Protein AF-A0A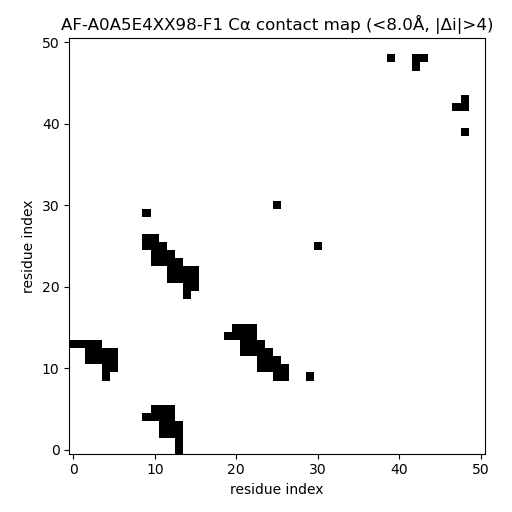5E4XX98-F1 (afdb_monomer)

Organism: NCBI:txid2508297

Radius of gyration: 14.99 Å; Cα contacts (8 Å, |Δi|>4): 44; chains: 1; bounding box: 28×26×39 Å

Solvent-accessible surface area (backbone atoms only — not comparable to full-atom values): 3194 Å² total; per-residue (Å²): 136,78,72,40,70,39,96,86,67,70,34,33,35,32,69,44,94,84,73,84,47,68,52,74,48,69,49,70,68,54,55,54,51,52,50,54,52,51,50,49,56,51,26,58,74,69,70,63,60,83,131

pLDDT: mean 92.27, std 8.0, range [60.72, 98.25]

Structure (mmCIF, N/CA/C/O backbone):
data_AF-A0A5E4XX98-F1
#
_entry.id   AF-A0A5E4XX98-F1
#
loop_
_atom_site.group_PDB
_atom_site.id
_atom_site.type_symbol
_atom_site.label_atom_id
_atom_site.label_alt_id
_atom_site.label_comp_id
_atom_site.label_asym_id
_atom_site.label_entity_id
_atom_site.label_seq_id
_atom_site.pdbx_PDB_ins_code
_atom_site.Cartn_x
_atom_site.Cartn_y
_atom_site.Cartn_z
_atom_site.occupancy
_atom_site.B_iso_or_equiv
_atom_site.auth_seq_id
_atom_site.auth_comp_id
_atom_site.auth_asym_id
_atom_site.auth_atom_id
_atom_site.pdbx_PDB_model_num
ATOM 1 N N . MET A 1 1 ? 12.045 -3.847 -17.315 1.00 66.88 1 MET A N 1
ATOM 2 C CA . MET A 1 1 ? 11.012 -3.972 -16.262 1.00 66.88 1 MET A CA 1
ATOM 3 C C . MET A 1 1 ? 9.825 -3.113 -16.664 1.00 66.88 1 MET A C 1
ATOM 5 O O . MET A 1 1 ? 10.024 -1.925 -16.882 1.00 66.88 1 MET A O 1
ATOM 9 N N . ARG A 1 2 ? 8.633 -3.696 -16.854 1.00 82.19 2 ARG A N 1
ATOM 10 C CA 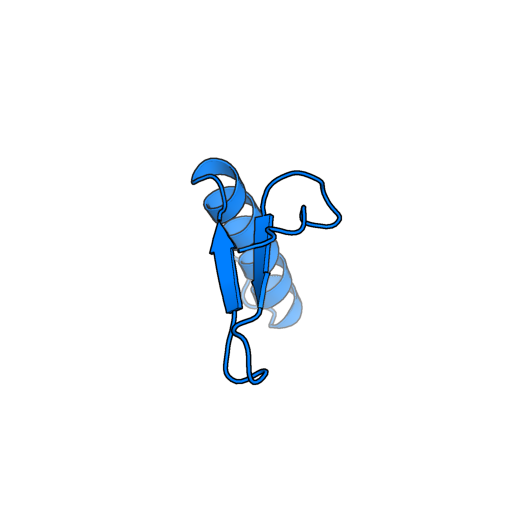. ARG A 1 2 ? 7.419 -2.936 -17.190 1.00 82.19 2 ARG A CA 1
ATOM 11 C C . ARG A 1 2 ? 6.580 -2.778 -15.930 1.00 82.19 2 ARG A C 1
ATOM 13 O O . ARG A 1 2 ? 5.994 -3.746 -15.467 1.00 82.19 2 ARG A O 1
ATOM 20 N N . TYR A 1 3 ? 6.540 -1.570 -15.389 1.00 90.69 3 TYR A N 1
ATOM 21 C CA . TYR A 1 3 ? 5.654 -1.240 -14.280 1.00 90.69 3 TYR A CA 1
ATOM 22 C C . TYR A 1 3 ? 4.231 -1.018 -14.804 1.00 90.69 3 TYR A C 1
ATOM 24 O O . TYR A 1 3 ? 4.032 -0.366 -15.831 1.00 90.69 3 TYR A O 1
ATOM 32 N N . HIS A 1 4 ? 3.248 -1.564 -14.099 1.00 94.12 4 HIS A N 1
ATOM 33 C CA . HIS A 1 4 ? 1.828 -1.374 -14.362 1.00 94.12 4 HIS A CA 1
ATOM 34 C C . HIS A 1 4 ? 1.268 -0.398 -13.342 1.00 94.12 4 HIS A C 1
ATOM 36 O O . HIS A 1 4 ? 1.533 -0.528 -12.153 1.00 94.12 4 HIS A O 1
ATOM 42 N N . ARG A 1 5 ? 0.503 0.591 -13.795 1.00 95.94 5 ARG A N 1
ATOM 43 C CA . ARG A 1 5 ? -0.175 1.514 -12.887 1.00 95.94 5 ARG A CA 1
ATOM 44 C C . ARG A 1 5 ? -1.264 0.760 -12.111 1.00 95.94 5 ARG A C 1
ATOM 46 O O . ARG A 1 5 ? -1.943 -0.091 -12.688 1.00 95.94 5 ARG A O 1
ATOM 53 N N . THR A 1 6 ? -1.416 1.051 -10.822 1.00 94.56 6 THR A N 1
ATOM 54 C CA . THR A 1 6 ? -2.523 0.519 -10.010 1.00 94.56 6 THR A CA 1
ATOM 55 C C . THR A 1 6 ? -3.869 1.021 -10.541 1.00 94.56 6 THR A C 1
ATOM 57 O O . THR A 1 6 ? -3.941 2.065 -11.189 1.00 94.56 6 THR A O 1
ATOM 60 N N . ALA A 1 7 ? -4.955 0.288 -10.272 1.00 93.44 7 ALA A N 1
ATOM 61 C CA . ALA A 1 7 ? -6.289 0.612 -10.797 1.00 93.44 7 ALA A CA 1
ATOM 62 C C . ALA A 1 7 ? -6.820 1.985 -10.340 1.00 93.44 7 ALA A C 1
ATOM 64 O O . ALA A 1 7 ? -7.592 2.624 -11.048 1.00 93.44 7 ALA A O 1
ATOM 65 N N . ASP A 1 8 ? -6.386 2.448 -9.169 1.00 93.38 8 ASP A N 1
ATOM 66 C CA . ASP A 1 8 ? -6.699 3.773 -8.623 1.00 93.38 8 ASP A CA 1
ATOM 67 C C . ASP A 1 8 ? -5.777 4.891 -9.140 1.00 93.38 8 ASP A C 1
ATOM 69 O O . ASP A 1 8 ? -5.963 6.053 -8.793 1.00 93.38 8 ASP A O 1
ATOM 73 N N . ASN A 1 9 ? -4.805 4.559 -9.994 1.00 94.69 9 ASN A N 1
ATOM 74 C CA . ASN A 1 9 ? -3.780 5.450 -10.530 1.00 94.69 9 ASN A CA 1
ATOM 75 C C . ASN A 1 9 ? -2.791 6.040 -9.512 1.00 94.69 9 ASN A C 1
ATOM 77 O O . ASN A 1 9 ? -1.976 6.883 -9.899 1.00 94.69 9 ASN A O 1
ATOM 81 N N . GLU A 1 10 ? -2.806 5.585 -8.261 1.00 95.81 10 GLU A N 1
ATOM 82 C CA . GLU A 1 10 ? -2.007 6.159 -7.175 1.00 95.81 10 GLU A CA 1
ATOM 83 C C . GLU A 1 10 ? -0.704 5.387 -6.863 1.00 95.81 10 GLU A C 1
ATOM 85 O O . GLU A 1 10 ? -0.025 5.667 -5.872 1.00 95.81 10 GLU A O 1
ATOM 90 N N . GLY A 1 11 ? -0.335 4.417 -7.696 1.00 95.19 11 GLY A N 1
ATOM 91 C CA . GLY A 1 11 ? 0.879 3.627 -7.537 1.00 95.19 11 GLY A CA 1
ATOM 92 C C . GLY A 1 11 ? 1.242 2.840 -8.789 1.00 95.19 11 GLY A C 1
ATOM 93 O O . GLY A 1 11 ? 0.620 2.965 -9.851 1.00 95.19 11 GLY A O 1
ATOM 94 N N . TYR A 1 12 ? 2.266 2.006 -8.649 1.00 96.81 12 TYR A N 1
ATOM 95 C CA . TYR A 1 12 ? 2.686 1.060 -9.671 1.00 96.81 12 TYR A CA 1
ATOM 96 C C . TYR A 1 12 ? 2.970 -0.301 -9.055 1.00 96.81 12 TYR A C 1
ATOM 98 O O . TYR A 1 12 ? 3.416 -0.390 -7.919 1.00 96.81 12 TYR A O 1
ATOM 106 N N . PHE A 1 13 ? 2.799 -1.361 -9.829 1.00 95.38 13 PHE A N 1
ATOM 107 C CA . PHE A 1 13 ? 3.237 -2.694 -9.458 1.00 95.38 13 PHE A CA 1
ATOM 108 C C . PHE A 1 13 ? 4.017 -3.348 -10.595 1.00 95.38 13 PHE A C 1
ATOM 110 O O . PHE A 1 13 ? 3.863 -3.021 -11.774 1.00 95.38 13 PHE A O 1
ATOM 117 N N . TYR A 1 14 ? 4.874 -4.285 -10.230 1.00 94.12 14 TYR A N 1
ATOM 118 C CA . TYR A 1 14 ? 5.627 -5.123 -11.143 1.00 94.12 14 TYR A CA 1
ATOM 119 C C . TYR A 1 14 ? 5.616 -6.550 -10.620 1.00 94.12 14 TYR A C 1
ATOM 121 O O . TYR A 1 14 ? 6.006 -6.792 -9.482 1.00 94.12 14 TYR A O 1
ATOM 129 N N . THR A 1 15 ? 5.196 -7.497 -11.448 1.00 93.25 15 THR A N 1
ATOM 130 C CA . THR A 1 15 ? 5.256 -8.923 -11.118 1.00 93.25 15 THR A CA 1
ATOM 131 C C . THR A 1 15 ? 6.609 -9.483 -11.542 1.00 93.25 15 THR A C 1
ATOM 133 O O . THR A 1 15 ? 7.070 -9.223 -12.655 1.00 93.25 15 THR A O 1
ATOM 136 N N . LEU A 1 16 ? 7.255 -10.249 -10.661 1.00 92.62 16 LEU A N 1
ATOM 137 C CA . LEU A 1 16 ? 8.544 -10.868 -10.951 1.00 92.62 16 LEU A CA 1
ATOM 138 C C . LEU A 1 16 ? 8.421 -11.866 -12.119 1.00 92.62 16 LEU A C 1
ATOM 140 O O . L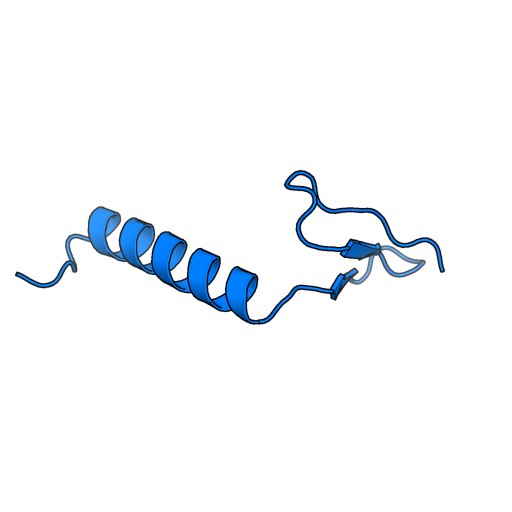EU A 1 16 ? 7.418 -12.587 -12.205 1.00 92.62 16 LEU A O 1
ATOM 144 N N . PRO A 1 17 ? 9.430 -11.957 -13.009 1.00 84.00 17 PRO A N 1
ATOM 145 C CA . PRO A 1 17 ? 9.449 -12.955 -14.072 1.00 84.00 17 PRO A CA 1
ATOM 146 C C . PRO A 1 17 ? 9.541 -14.342 -13.426 1.00 84.00 17 PRO A C 1
ATOM 148 O O . PRO A 1 17 ? 10.558 -14.680 -12.831 1.00 84.00 17 PRO A O 1
ATOM 151 N N . GLY A 1 18 ? 8.454 -15.111 -13.481 1.00 87.62 18 GLY A N 1
ATOM 152 C CA . GLY A 1 18 ? 8.311 -16.387 -12.767 1.00 87.62 18 GLY A CA 1
ATOM 153 C C . GLY A 1 18 ? 7.119 -16.441 -11.809 1.00 87.62 18 GLY A C 1
ATOM 154 O O . GLY A 1 18 ? 6.809 -17.510 -11.297 1.00 87.62 18 GLY A O 1
ATOM 155 N N . GLY A 1 19 ? 6.426 -15.318 -11.582 1.00 83.25 19 GLY A N 1
ATOM 156 C CA . GLY A 1 19 ? 5.177 -15.283 -10.808 1.00 83.25 19 GLY A CA 1
ATOM 157 C C . GLY A 1 19 ? 5.346 -15.493 -9.299 1.00 83.25 19 GLY A C 1
ATOM 158 O O . GLY A 1 19 ? 4.361 -15.610 -8.581 1.00 83.25 19 GLY A O 1
ATOM 159 N N . ASN A 1 20 ? 6.581 -15.511 -8.802 1.00 90.62 20 ASN A N 1
ATOM 160 C CA . ASN A 1 20 ? 6.932 -15.771 -7.405 1.00 90.62 20 ASN A CA 1
ATOM 161 C C . ASN A 1 20 ? 6.918 -14.518 -6.509 1.00 90.62 20 ASN A C 1
ATOM 163 O O . ASN A 1 20 ? 7.387 -14.567 -5.374 1.00 90.62 20 ASN A O 1
ATOM 167 N N . GLY A 1 21 ? 6.405 -13.391 -7.000 1.00 92.94 21 GLY A N 1
ATOM 168 C CA . GLY A 1 21 ? 6.265 -12.184 -6.197 1.00 92.94 21 GLY A CA 1
ATOM 169 C C . GLY A 1 21 ? 5.954 -10.943 -7.016 1.00 92.94 21 GLY A C 1
ATOM 170 O O . GLY A 1 21 ? 5.902 -10.968 -8.249 1.00 92.94 21 GLY A O 1
ATOM 171 N N . SER A 1 22 ? 5.769 -9.836 -6.307 1.00 93.38 22 SER A N 1
ATOM 172 C CA . SER A 1 22 ? 5.548 -8.524 -6.898 1.00 93.38 22 SER A CA 1
ATOM 173 C C . SER A 1 22 ? 6.237 -7.434 -6.092 1.00 93.38 22 SER A C 1
ATOM 175 O O . SER A 1 22 ? 6.331 -7.514 -4.871 1.00 93.38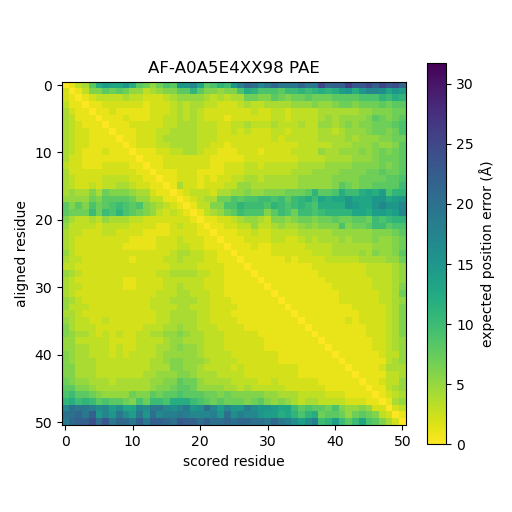 22 SER A O 1
ATOM 177 N N . ILE A 1 23 ? 6.676 -6.396 -6.791 1.00 94.12 23 ILE A N 1
ATOM 178 C CA . ILE A 1 23 ? 7.138 -5.138 -6.215 1.00 94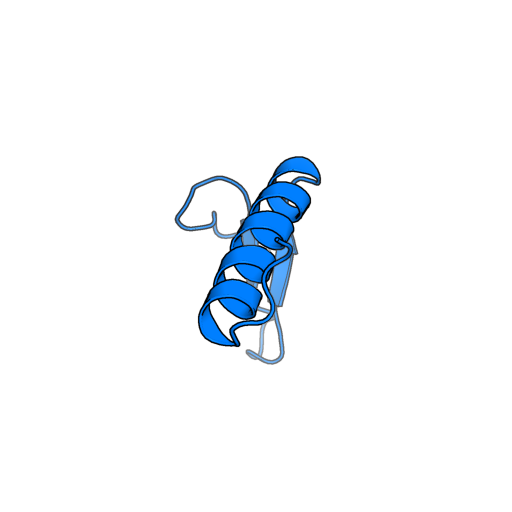.12 23 ILE A CA 1
ATOM 179 C C . ILE A 1 23 ? 6.012 -4.125 -6.403 1.00 94.12 23 ILE A C 1
ATOM 181 O O . ILE A 1 23 ? 5.528 -3.957 -7.521 1.00 94.12 23 I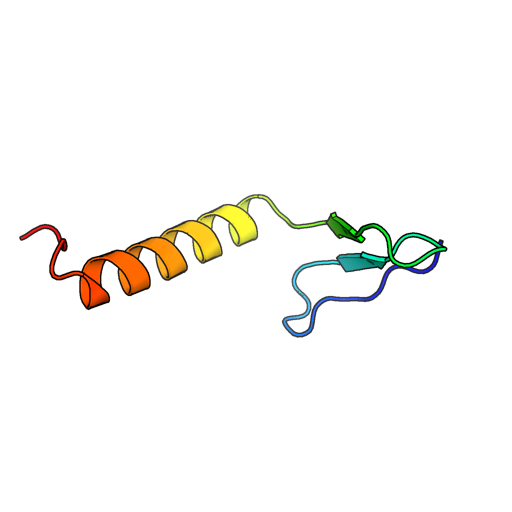LE A O 1
ATOM 185 N N . GLU A 1 24 ? 5.610 -3.446 -5.334 1.00 94.75 24 GLU A N 1
ATOM 186 C CA . GLU A 1 24 ? 4.640 -2.350 -5.369 1.00 94.75 24 GLU A CA 1
ATOM 187 C C . GLU A 1 24 ? 5.332 -1.040 -4.975 1.00 94.75 24 GLU A C 1
ATOM 189 O O . GLU A 1 24 ? 6.067 -0.978 -3.991 1.00 94.75 24 GLU A O 1
ATOM 194 N N . ILE A 1 25 ? 5.110 0.005 -5.769 1.00 95.75 25 ILE A N 1
ATOM 195 C CA . ILE A 1 25 ? 5.587 1.365 -5.537 1.00 95.75 25 ILE A CA 1
ATOM 196 C C . ILE A 1 25 ? 4.367 2.219 -5.206 1.00 95.75 25 ILE A C 1
ATOM 198 O O . ILE A 1 25 ? 3.471 2.389 -6.035 1.00 95.75 25 ILE A O 1
ATOM 202 N N . ILE A 1 26 ? 4.362 2.783 -4.003 1.00 96.56 26 ILE A N 1
ATOM 203 C CA . ILE A 1 26 ? 3.245 3.537 -3.438 1.00 96.56 26 ILE A CA 1
ATOM 204 C C . ILE A 1 26 ? 3.760 4.786 -2.718 1.00 96.56 26 ILE A C 1
ATOM 206 O O . ILE A 1 26 ? 4.852 4.773 -2.150 1.00 96.56 26 ILE A O 1
ATOM 210 N N . SER A 1 27 ? 2.987 5.875 -2.731 1.00 96.44 27 SER A N 1
ATOM 211 C CA . SER A 1 27 ? 3.313 7.050 -1.919 1.00 96.44 27 SER A CA 1
ATOM 212 C C . SER A 1 27 ? 3.034 6.789 -0.438 1.00 96.44 27 SER A C 1
ATOM 214 O O . SER A 1 27 ? 2.111 6.052 -0.076 1.00 96.44 27 SER A O 1
ATOM 216 N N . TYR A 1 28 ? 3.801 7.440 0.438 1.00 97.00 28 TYR A N 1
ATOM 217 C CA . TYR A 1 28 ? 3.586 7.354 1.883 1.00 97.00 28 TYR A CA 1
ATOM 218 C C . TYR A 1 28 ? 2.155 7.751 2.279 1.00 97.00 28 TYR A C 1
ATOM 220 O O . TYR A 1 28 ? 1.500 7.055 3.058 1.00 97.00 28 TYR A O 1
ATOM 228 N N . ASP A 1 29 ? 1.631 8.824 1.686 1.00 97.25 29 ASP A N 1
ATOM 229 C CA . ASP A 1 29 ? 0.292 9.314 2.007 1.00 97.25 29 ASP A CA 1
ATOM 230 C C . ASP A 1 29 ? -0.792 8.299 1.649 1.00 97.25 29 ASP A C 1
ATOM 232 O O . ASP A 1 29 ? -1.743 8.121 2.414 1.00 97.25 29 ASP A O 1
ATOM 236 N N . LYS A 1 30 ? -0.654 7.606 0.512 1.00 96.31 30 LYS A N 1
ATOM 237 C CA . LYS A 1 30 ? -1.586 6.542 0.140 1.00 96.31 30 LYS A CA 1
ATOM 238 C C . LYS A 1 30 ? -1.507 5.378 1.114 1.00 96.31 30 LYS A C 1
ATOM 240 O 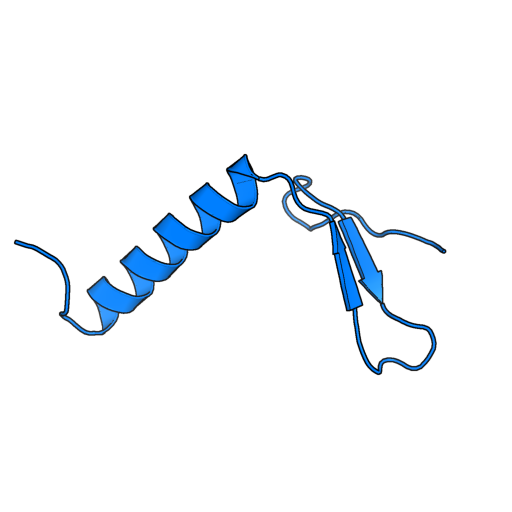O . LYS A 1 30 ? -2.544 4.950 1.617 1.00 96.31 30 LYS A O 1
ATOM 245 N N . LEU A 1 31 ? -0.295 4.911 1.423 1.00 96.94 31 LEU A N 1
ATOM 246 C CA . LEU A 1 31 ? -0.091 3.825 2.380 1.00 96.94 31 LEU A CA 1
ATOM 247 C C . LEU A 1 31 ? -0.795 4.132 3.709 1.00 96.94 31 LEU A C 1
ATOM 249 O O . LEU A 1 31 ? -1.529 3.293 4.236 1.00 96.94 31 LEU A O 1
ATOM 253 N N . LEU A 1 32 ? -0.630 5.357 4.216 1.00 98.25 32 LEU A N 1
ATOM 254 C CA . LEU A 1 32 ? -1.252 5.799 5.458 1.00 98.25 32 LEU A CA 1
ATOM 255 C C . LEU A 1 32 ? -2.785 5.873 5.356 1.00 98.25 32 LEU A C 1
ATOM 257 O O . LEU A 1 32 ? -3.476 5.410 6.270 1.00 98.25 32 LEU A O 1
ATOM 261 N N . ARG A 1 33 ? -3.336 6.435 4.269 1.00 97.50 33 ARG A N 1
ATOM 262 C CA . ARG A 1 33 ? -4.794 6.490 4.034 1.00 97.50 33 ARG A CA 1
ATOM 263 C C . ARG A 1 33 ? -5.407 5.091 3.960 1.00 97.50 33 ARG A C 1
ATOM 265 O O . ARG A 1 33 ? -6.395 4.821 4.648 1.00 97.50 33 ARG A O 1
ATOM 272 N N . ASP A 1 34 ? -4.802 4.196 3.187 1.00 96.56 34 ASP A N 1
ATOM 273 C CA . ASP A 1 34 ? -5.305 2.840 2.972 1.00 96.56 34 ASP A CA 1
ATOM 274 C C . ASP A 1 34 ? -5.177 1.981 4.232 1.00 96.56 34 ASP A C 1
ATOM 276 O O . ASP A 1 34 ? -6.075 1.193 4.535 1.00 96.56 34 ASP A O 1
ATOM 280 N N . ALA A 1 35 ? -4.103 2.145 5.012 1.00 97.25 35 ALA A N 1
ATOM 281 C CA . ALA A 1 35 ? -3.961 1.491 6.312 1.00 97.25 35 ALA A CA 1
ATOM 282 C C . ALA A 1 35 ? -5.061 1.936 7.288 1.00 97.25 35 ALA A C 1
ATOM 284 O O . ALA A 1 35 ? -5.746 1.093 7.869 1.00 97.25 35 ALA A O 1
ATOM 285 N N . LYS A 1 36 ? -5.304 3.249 7.419 1.00 96.88 36 LYS A N 1
ATOM 286 C CA . LYS A 1 36 ? -6.371 3.783 8.283 1.00 96.88 36 LYS A CA 1
ATOM 287 C C . LYS A 1 36 ? -7.749 3.259 7.876 1.00 96.88 36 LYS A C 1
ATOM 289 O O . LYS A 1 36 ? -8.503 2.794 8.730 1.00 96.88 36 LYS A O 1
ATOM 294 N N . ARG A 1 37 ? -8.068 3.297 6.577 1.00 96.69 37 ARG A N 1
ATOM 295 C CA . ARG A 1 37 ? -9.35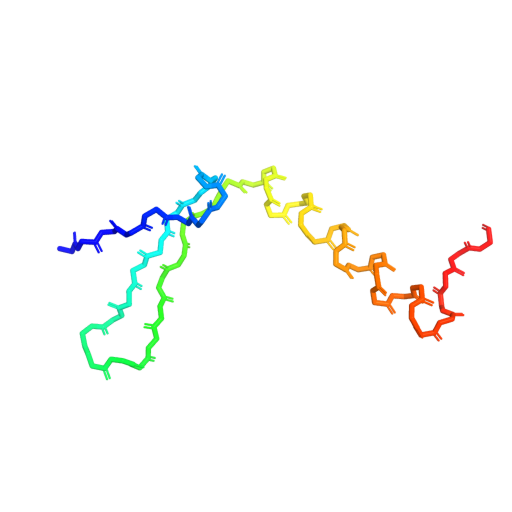1 2.813 6.047 1.00 96.69 37 ARG A CA 1
ATOM 296 C C . ARG A 1 37 ? -9.543 1.318 6.297 1.00 96.69 37 ARG A C 1
ATOM 298 O O . ARG A 1 37 ? -10.599 0.925 6.786 1.00 96.69 37 ARG A O 1
ATOM 305 N N . ARG A 1 38 ? -8.543 0.489 5.980 1.00 96.75 38 ARG A N 1
ATOM 306 C CA . ARG A 1 38 ? -8.627 -0.970 6.159 1.00 96.75 38 ARG A CA 1
ATOM 307 C C . ARG A 1 38 ? -8.735 -1.361 7.628 1.00 96.75 38 ARG A C 1
ATOM 309 O O . ARG A 1 38 ? -9.574 -2.194 7.952 1.00 96.75 38 ARG A O 1
ATOM 316 N N . ASN A 1 39 ? -7.967 -0.717 8.506 1.00 96.25 39 ASN A N 1
ATOM 317 C CA . ASN A 1 39 ? -8.039 -0.972 9.943 1.00 96.25 39 ASN A CA 1
ATOM 318 C C . ASN A 1 39 ? -9.417 -0.620 10.499 1.00 96.25 39 ASN A C 1
ATOM 320 O O . ASN A 1 39 ? -10.000 -1.429 11.209 1.00 96.25 39 ASN A O 1
ATOM 324 N N . ARG A 1 40 ? -9.975 0.539 10.123 1.00 96.00 40 ARG A N 1
ATOM 325 C CA . ARG A 1 40 ? -11.342 0.905 10.508 1.00 96.00 40 ARG A CA 1
ATOM 326 C C . ARG A 1 40 ? -12.345 -0.170 10.087 1.00 96.00 40 ARG A C 1
ATOM 328 O O . ARG A 1 40 ? -13.053 -0.689 10.935 1.00 96.00 40 ARG A O 1
ATOM 335 N N . VAL A 1 41 ? -12.350 -0.561 8.809 1.00 96.50 41 VAL A N 1
ATOM 336 C CA . VAL A 1 41 ? -13.280 -1.588 8.302 1.00 96.50 41 VAL A CA 1
ATOM 337 C C . VAL A 1 41 ? -13.105 -2.925 9.028 1.00 96.50 41 VAL A C 1
ATOM 339 O O . VAL A 1 41 ? -14.095 -3.591 9.317 1.00 96.50 41 VAL A O 1
AT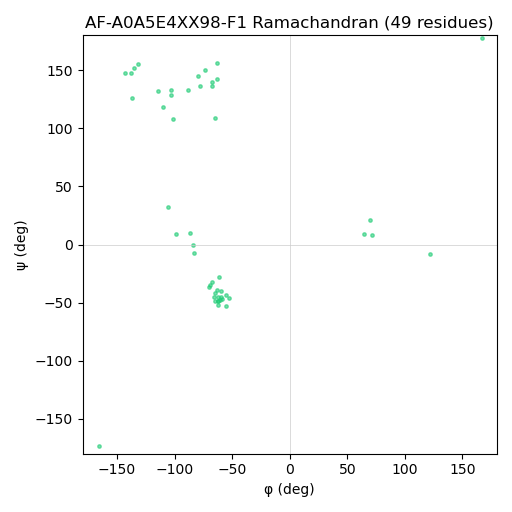OM 342 N N . LEU A 1 42 ? -11.867 -3.330 9.321 1.00 95.94 42 LEU A N 1
ATOM 343 C CA . LEU A 1 42 ? -11.584 -4.550 10.074 1.00 95.94 42 LEU A CA 1
ATOM 344 C C . LEU A 1 42 ? -12.161 -4.479 11.495 1.00 95.94 42 LEU A C 1
ATOM 346 O O . LEU A 1 42 ? -12.896 -5.378 11.893 1.00 95.94 42 LEU A O 1
ATOM 350 N N . PHE A 1 43 ? -11.860 -3.419 12.246 1.00 95.94 43 PHE A N 1
ATOM 351 C CA . PHE A 1 43 ? -12.317 -3.279 13.630 1.00 95.94 43 PHE A CA 1
ATOM 352 C C . PHE A 1 43 ? -13.829 -3.061 13.736 1.00 95.94 43 PHE A C 1
ATOM 354 O O . PHE A 1 43 ? -14.447 -3.624 14.636 1.00 95.94 43 PHE A O 1
ATOM 361 N N . ASP A 1 44 ? -14.438 -2.343 12.789 1.00 95.25 44 ASP A N 1
ATOM 362 C CA . ASP A 1 44 ? -15.894 -2.197 12.695 1.00 95.25 44 ASP A CA 1
ATOM 363 C C . ASP A 1 44 ? -16.556 -3.577 12.525 1.00 95.25 44 ASP A C 1
ATOM 365 O O . ASP A 1 44 ? -17.498 -3.907 13.244 1.00 95.25 44 ASP A O 1
ATOM 369 N N . LYS A 1 45 ? -16.017 -4.429 11.637 1.00 95.62 45 LYS A N 1
ATOM 370 C CA . LYS A 1 45 ? -16.519 -5.799 11.419 1.00 95.62 45 LYS A CA 1
ATOM 371 C C . LYS A 1 45 ? -16.309 -6.732 12.611 1.00 95.62 45 LYS A C 1
ATOM 373 O O . LYS A 1 45 ? -17.110 -7.639 12.806 1.00 95.62 45 LYS A O 1
ATOM 378 N N . LEU A 1 46 ? -15.237 -6.538 13.376 1.00 96.31 46 LEU A N 1
ATOM 379 C CA . LEU A 1 46 ? -14.945 -7.326 14.575 1.00 96.31 46 LEU A CA 1
ATOM 380 C C . LEU A 1 46 ? -15.686 -6.823 15.825 1.00 96.31 46 LEU A C 1
ATOM 382 O O . LEU A 1 46 ? -15.593 -7.461 16.868 1.00 96.31 46 LEU A O 1
ATOM 386 N N . GLY A 1 47 ? -16.383 -5.683 15.753 1.00 93.94 47 GLY A N 1
ATOM 387 C CA . GLY A 1 47 ? -16.989 -5.051 16.929 1.00 93.94 47 GLY A CA 1
ATOM 388 C C . GLY A 1 47 ? -15.968 -4.450 17.907 1.00 93.94 47 GLY A C 1
ATOM 389 O O . GLY A 1 47 ? -16.284 -4.252 19.072 1.00 93.94 47 GLY A O 1
ATOM 390 N N . LEU A 1 48 ? -14.748 -4.157 17.445 1.00 91.75 48 LEU A N 1
ATOM 391 C CA . LEU A 1 48 ? -13.621 -3.638 18.237 1.00 91.75 48 LEU A CA 1
ATOM 392 C C . LEU A 1 48 ? -13.356 -2.144 17.965 1.00 91.75 48 LEU A C 1
ATOM 394 O O . LEU A 1 48 ? -12.207 -1.696 17.947 1.00 91.75 48 LEU A O 1
ATOM 398 N N . HIS A 1 49 ? -14.397 -1.366 17.675 1.00 78.75 49 HIS A N 1
ATOM 399 C CA . HIS A 1 49 ? -14.258 0.070 17.442 1.00 78.75 49 HIS A CA 1
ATOM 400 C C . HIS A 1 49 ? -14.153 0.822 18.776 1.00 78.75 49 HIS A C 1
ATOM 402 O O . HIS A 1 49 ? -14.749 0.430 19.777 1.00 78.75 49 HIS A O 1
ATOM 408 N N . LYS A 1 50 ? -13.362 1.902 18.800 1.00 66.75 50 LYS A N 1
ATOM 409 C CA . LYS A 1 50 ? -13.314 2.793 19.966 1.00 66.75 50 LYS A CA 1
ATOM 410 C C . LYS A 1 50 ? -14.662 3.508 20.105 1.00 66.75 50 LYS A C 1
ATOM 412 O O . LYS A 1 50 ? -15.202 3.952 19.092 1.00 66.75 50 LYS A O 1
ATOM 417 N N . HIS A 1 51 ? -15.164 3.589 21.337 1.00 60.72 51 HIS A N 1
ATOM 418 C CA . HIS A 1 51 ? -16.284 4.454 21.711 1.00 60.72 51 HIS A CA 1
ATOM 419 C C . HIS A 1 51 ? -15.943 5.930 21.490 1.00 60.72 51 HIS A C 1
ATOM 421 O O . HIS A 1 51 ? -14.757 6.292 21.688 1.00 60.72 51 HIS A O 1
#

Sequence (51 aa):
MRYHRTADNEGYFYTLPGGNGSIEIISYDKLLRDAKRRNRVLFDKLGLHKH

Mean predicted aligned error: 4.46 Å

Secondary structure (DSSP, 8-state):
--PEEPTTSSEEEEE-TTSS-EEEEE-HHHHHHHHHHHHHHHHHHHT----

Foldseek 3Di:
DDWDQDPVNQWTKDADPPNPDMDIGGDPVVVVVVVVVVVVVVCVVVVNDDD